Protein AF-W7YC05-F1 (afdb_monomer_lite)

Structure (mmCIF, N/CA/C/O backbone):
data_AF-W7YC05-F1
#
_entry.id   AF-W7YC05-F1
#
loop_
_atom_site.group_PDB
_atom_site.id
_atom_site.type_symbol
_atom_site.label_atom_id
_atom_site.label_alt_id
_atom_site.label_comp_id
_atom_site.label_asym_id
_atom_site.label_entity_id
_atom_site.label_seq_id
_atom_site.pdbx_PDB_ins_code
_atom_site.Cartn_x
_atom_site.Cartn_y
_atom_site.Cartn_z
_atom_site.occupancy
_atom_site.B_iso_or_equiv
_atom_site.auth_seq_id
_atom_site.auth_comp_id
_atom_site.auth_asym_id
_atom_site.auth_atom_id
_atom_site.pdbx_PDB_model_num
ATOM 1 N N . MET A 1 1 ? -1.328 -11.965 15.960 1.00 54.91 1 MET A N 1
ATOM 2 C CA . MET A 1 1 ? -1.420 -11.941 14.484 1.00 54.91 1 MET A CA 1
ATOM 3 C C . MET A 1 1 ? -2.116 -10.660 14.094 1.00 54.91 1 MET A C 1
ATOM 5 O O . MET A 1 1 ? -3.203 -10.415 14.602 1.00 54.91 1 MET A O 1
ATOM 9 N N . MET A 1 2 ? -1.488 -9.844 13.254 1.00 65.75 2 MET A N 1
ATOM 10 C CA . MET A 1 2 ? -2.122 -8.649 12.703 1.00 65.75 2 MET A CA 1
ATOM 11 C C . MET A 1 2 ? -3.157 -9.104 11.666 1.00 65.75 2 MET A C 1
ATOM 13 O O . MET A 1 2 ? -2.802 -9.811 10.725 1.00 65.75 2 MET A O 1
ATOM 17 N N . GLN A 1 3 ? -4.438 -8.798 11.882 1.00 81.69 3 GLN A N 1
ATOM 18 C CA . GLN A 1 3 ? -5.481 -9.103 10.901 1.00 81.69 3 GLN A CA 1
ATOM 19 C C . GLN A 1 3 ? -5.532 -7.970 9.880 1.00 81.69 3 GLN A C 1
ATOM 21 O O . GLN A 1 3 ? -5.865 -6.836 10.223 1.00 81.69 3 GLN A O 1
ATOM 26 N N . LEU A 1 4 ? -5.176 -8.296 8.640 1.00 87.19 4 LEU A N 1
ATOM 27 C CA . LEU A 1 4 ? -5.217 -7.389 7.502 1.00 87.19 4 LEU A CA 1
ATOM 28 C C . LEU A 1 4 ? -6.396 -7.769 6.607 1.00 87.19 4 LEU A C 1
ATOM 30 O O . LEU A 1 4 ? -6.499 -8.901 6.133 1.00 87.19 4 LEU A O 1
ATOM 34 N N . LYS A 1 5 ? -7.297 -6.818 6.376 1.00 91.31 5 LYS A N 1
ATOM 35 C CA . LYS A 1 5 ? -8.421 -6.953 5.453 1.00 91.31 5 LYS A CA 1
ATOM 36 C C . LYS A 1 5 ? -8.017 -6.368 4.109 1.00 91.31 5 LYS A C 1
ATOM 38 O O . LYS A 1 5 ? -7.694 -5.191 4.029 1.00 91.31 5 LYS A O 1
ATOM 43 N N . LYS A 1 6 ? -8.078 -7.157 3.039 1.00 91.88 6 LYS A N 1
ATOM 44 C CA . LYS A 1 6 ? -7.889 -6.640 1.678 1.00 91.88 6 LYS A CA 1
ATOM 45 C C . LYS A 1 6 ? -9.011 -5.652 1.335 1.00 91.88 6 LYS A C 1
ATOM 47 O O . LYS A 1 6 ? -10.186 -6.006 1.451 1.00 91.88 6 LYS A O 1
ATOM 52 N N . ILE A 1 7 ? -8.644 -4.443 0.916 1.00 92.44 7 ILE A N 1
ATOM 53 C CA . ILE A 1 7 ? -9.582 -3.366 0.561 1.00 92.44 7 ILE A CA 1
ATOM 54 C C . ILE A 1 7 ? -9.506 -2.960 -0.913 1.00 92.44 7 ILE A C 1
ATOM 56 O O . ILE A 1 7 ? -10.520 -2.540 -1.461 1.00 92.44 7 ILE A O 1
ATOM 60 N N . ASP A 1 8 ? -8.359 -3.140 -1.575 1.00 88.88 8 ASP A N 1
ATOM 61 C CA . ASP A 1 8 ? -8.227 -2.944 -3.022 1.00 88.88 8 ASP A CA 1
ATOM 62 C C . ASP A 1 8 ? -7.108 -3.829 -3.590 1.00 88.88 8 ASP A C 1
ATOM 64 O O . ASP A 1 8 ? -6.267 -4.365 -2.864 1.00 88.88 8 ASP A O 1
ATOM 68 N N . SER A 1 9 ? -7.101 -4.009 -4.903 1.00 88.44 9 SER A N 1
ATOM 69 C CA . SER A 1 9 ? -5.952 -4.541 -5.626 1.00 88.44 9 SER A CA 1
ATOM 70 C C . SER A 1 9 ? -5.984 -4.129 -7.083 1.00 88.44 9 SER A C 1
ATOM 72 O O . SER A 1 9 ? -7.051 -4.045 -7.696 1.00 88.44 9 SER A O 1
ATOM 74 N N . GLU A 1 10 ? -4.796 -3.993 -7.646 1.00 83.25 10 GLU A N 1
ATOM 75 C CA . GLU A 1 10 ? -4.578 -3.895 -9.077 1.00 83.25 10 GLU A CA 1
ATOM 76 C C . GLU A 1 10 ? -3.745 -5.088 -9.532 1.00 83.25 10 GLU A C 1
ATOM 78 O O . GLU A 1 10 ? -2.738 -5.443 -8.911 1.00 83.25 10 GLU A O 1
ATOM 83 N N . ASN A 1 11 ? -4.192 -5.723 -10.612 1.00 79.19 11 ASN A N 1
ATOM 84 C CA . ASN A 1 11 ? -3.605 -6.968 -11.082 1.00 79.19 11 ASN A CA 1
ATOM 85 C C . ASN A 1 11 ? -2.111 -6.759 -11.374 1.00 79.19 11 ASN A C 1
ATOM 87 O O . ASN A 1 11 ? -1.754 -5.856 -12.128 1.00 79.19 11 ASN A O 1
ATOM 91 N N . TRP A 1 12 ? -1.255 -7.598 -10.781 1.00 73.38 12 TRP A N 1
ATOM 92 C CA . TRP A 1 12 ? 0.207 -7.571 -10.959 1.00 73.38 12 TRP A CA 1
ATOM 93 C C . TRP A 1 12 ? 0.912 -6.276 -10.516 1.00 73.38 12 TRP A C 1
ATOM 95 O O . TRP A 1 12 ? 2.083 -6.092 -10.834 1.00 73.38 12 TRP A O 1
ATOM 105 N N . ARG A 1 13 ? 0.227 -5.375 -9.796 1.00 77.50 13 ARG A N 1
ATOM 106 C CA . ARG A 1 13 ? 0.795 -4.079 -9.384 1.00 77.50 13 ARG A CA 1
ATOM 107 C C . ARG A 1 13 ? 0.799 -3.872 -7.883 1.00 77.50 13 ARG A C 1
ATOM 109 O O . ARG A 1 13 ? 1.836 -3.518 -7.338 1.00 77.50 13 ARG A O 1
ATOM 116 N N . PHE A 1 14 ? -0.338 -4.073 -7.219 1.00 85.31 14 PHE A N 1
ATOM 117 C CA . PHE A 1 14 ? -0.411 -3.935 -5.766 1.00 85.31 14 PHE A CA 1
ATOM 118 C C . PHE A 1 14 ? -1.623 -4.646 -5.164 1.00 85.31 14 PHE A C 1
ATOM 120 O O . PHE A 1 14 ? -2.668 -4.796 -5.805 1.00 85.31 14 PHE A O 1
ATOM 127 N N 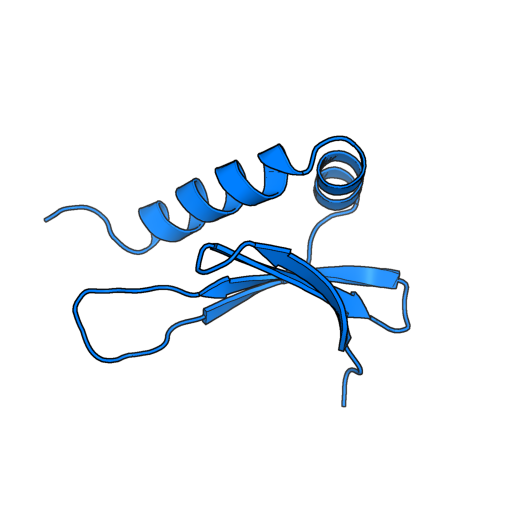. THR A 1 15 ? -1.511 -4.992 -3.885 1.00 90.00 15 THR A N 1
ATOM 128 C CA . THR A 1 15 ? -2.649 -5.302 -3.017 1.00 90.00 15 THR A CA 1
ATOM 129 C C . THR A 1 15 ? -2.670 -4.332 -1.847 1.00 90.00 15 THR A C 1
ATOM 131 O O . THR A 1 15 ? -1.665 -4.136 -1.177 1.00 90.00 15 THR A O 1
ATOM 134 N N . LEU A 1 16 ? -3.821 -3.721 -1.594 1.00 91.56 16 LEU A N 1
ATOM 135 C CA . LEU A 1 16 ? -4.012 -2.788 -0.496 1.00 91.56 16 LEU A CA 1
ATOM 136 C C . LEU A 1 16 ? -4.810 -3.458 0.622 1.00 91.56 16 LEU A C 1
ATOM 138 O O . LEU A 1 16 ? -5.867 -4.055 0.388 1.00 91.56 16 LEU A O 1
ATOM 142 N N . TYR A 1 17 ? -4.321 -3.311 1.843 1.00 93.50 17 TYR A N 1
ATOM 143 C CA . TYR A 1 17 ? -4.906 -3.853 3.0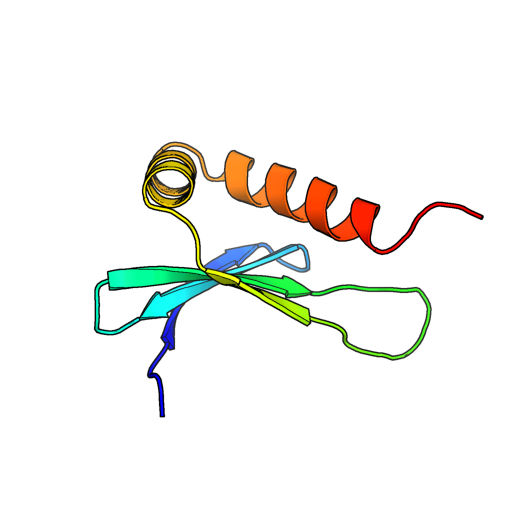54 1.00 93.50 17 TYR A CA 1
ATOM 144 C C . TYR A 1 17 ? -5.205 -2.755 4.069 1.00 93.50 17 TYR A C 1
ATOM 146 O O . TYR A 1 17 ? -4.546 -1.721 4.117 1.00 93.50 17 TYR A O 1
ATOM 154 N N . GLU A 1 18 ? -6.169 -3.030 4.934 1.00 91.50 18 GLU A N 1
ATOM 155 C CA . GLU A 1 18 ? -6.506 -2.234 6.103 1.00 91.50 18 GLU A CA 1
ATOM 156 C C . GLU A 1 18 ? -6.402 -3.109 7.354 1.00 91.50 18 GLU A C 1
ATOM 158 O O . GLU A 1 18 ? -6.906 -4.234 7.390 1.00 91.50 18 GLU A O 1
ATOM 163 N N . SER A 1 19 ? -5.724 -2.606 8.379 1.00 90.19 19 SER A N 1
ATOM 164 C CA . SER A 1 19 ? -5.658 -3.255 9.690 1.00 90.19 19 SER A CA 1
ATOM 165 C C . SER A 1 19 ? -6.881 -2.934 10.549 1.00 90.19 19 SER A C 1
ATOM 167 O O . SER A 1 19 ? -7.602 -1.969 10.301 1.00 90.19 19 SER A O 1
ATOM 169 N N . ALA A 1 20 ? -7.079 -3.701 11.623 1.00 87.75 20 ALA A N 1
ATOM 170 C CA . ALA A 1 20 ? -8.116 -3.422 12.620 1.00 87.75 20 ALA A CA 1
ATOM 171 C C . ALA A 1 20 ? -7.983 -2.034 13.289 1.00 87.75 20 ALA A C 1
ATOM 173 O O . ALA A 1 20 ? -8.969 -1.509 13.797 1.00 87.75 20 ALA A O 1
ATOM 174 N N . GLU A 1 21 ? -6.785 -1.442 13.269 1.00 87.00 21 GLU A N 1
ATOM 175 C CA . GLU A 1 21 ? -6.489 -0.110 13.815 1.00 87.00 21 GLU A CA 1
ATOM 176 C C . GLU A 1 21 ? -6.715 1.015 12.787 1.00 87.00 21 GLU A C 1
ATOM 178 O O . GLU A 1 21 ? -6.602 2.193 13.113 1.00 87.00 21 GLU A O 1
ATOM 183 N N . GLY A 1 22 ? -7.068 0.671 11.543 1.00 85.69 22 GLY A N 1
ATOM 184 C CA . GLY A 1 22 ? -7.307 1.629 10.462 1.00 85.69 22 GLY 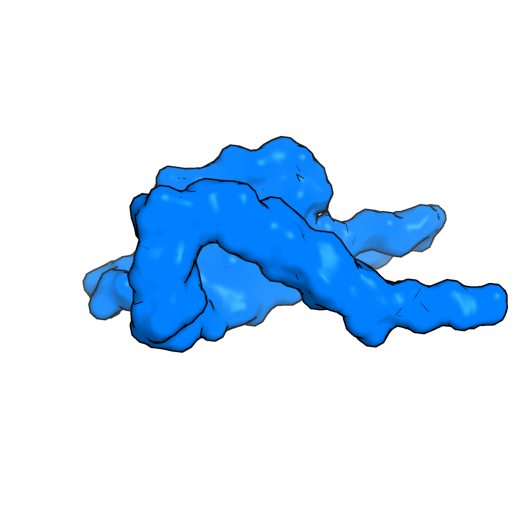A CA 1
ATOM 185 C C . GLY A 1 22 ? -6.050 2.044 9.693 1.00 85.69 22 GLY A C 1
ATOM 186 O O . GLY A 1 22 ? -6.147 2.872 8.781 1.00 85.69 22 GLY A O 1
ATOM 187 N N . ASN A 1 23 ? -4.885 1.469 10.002 1.00 88.56 23 ASN A N 1
ATOM 188 C CA . ASN A 1 23 ? -3.662 1.677 9.220 1.00 88.56 23 ASN A CA 1
ATOM 189 C C . ASN A 1 23 ? -3.776 0.959 7.876 1.00 88.56 23 ASN A C 1
ATOM 191 O O . ASN A 1 23 ? -4.349 -0.137 7.804 1.00 88.56 23 ASN A O 1
ATOM 195 N N . TRP A 1 24 ? -3.253 1.586 6.825 1.00 90.44 24 TRP A N 1
ATOM 196 C CA . TRP A 1 24 ? -3.292 1.061 5.464 1.00 90.44 24 TRP A CA 1
ATOM 197 C C . TRP A 1 24 ? -1.931 0.493 5.087 1.00 90.44 24 TRP A C 1
ATOM 199 O O . TRP A 1 24 ? -0.911 1.137 5.306 1.00 90.44 24 TRP A O 1
ATOM 209 N N . PHE A 1 25 ? -1.926 -0.695 4.493 1.00 88.19 25 PHE A N 1
ATOM 210 C CA . PHE A 1 25 ? -0.714 -1.373 4.053 1.00 88.19 25 PHE A CA 1
ATOM 211 C C . PHE A 1 25 ? -0.806 -1.673 2.569 1.00 88.19 25 PHE A C 1
ATOM 213 O O . PHE A 1 25 ? -1.800 -2.239 2.119 1.00 88.19 25 PHE A O 1
ATOM 220 N N . ALA A 1 26 ? 0.222 -1.323 1.811 1.00 88.25 26 ALA A N 1
ATOM 221 C CA . ALA A 1 26 ? 0.314 -1.633 0.396 1.00 88.25 26 ALA A CA 1
ATOM 222 C C . ALA A 1 26 ? 1.398 -2.689 0.174 1.00 88.25 26 ALA A C 1
ATOM 224 O O . ALA A 1 26 ? 2.548 -2.511 0.567 1.00 88.25 26 ALA A O 1
ATOM 225 N N . ASP A 1 27 ? 1.000 -3.800 -0.426 1.00 86.44 27 ASP A N 1
ATOM 226 C CA . ASP A 1 27 ? 1.866 -4.892 -0.841 1.00 86.44 27 ASP A CA 1
ATOM 227 C C . ASP A 1 27 ? 2.130 -4.777 -2.333 1.00 86.44 27 ASP A C 1
ATOM 229 O O . ASP A 1 27 ? 1.194 -4.783 -3.140 1.00 86.44 27 ASP A O 1
ATOM 233 N N . PHE A 1 28 ? 3.399 -4.657 -2.693 1.00 84.19 28 PHE A N 1
ATOM 234 C CA . PHE A 1 28 ? 3.836 -4.527 -4.0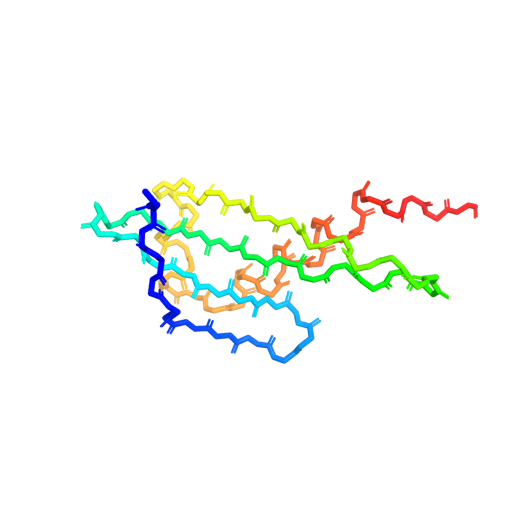73 1.00 84.19 28 PHE A CA 1
ATOM 235 C C . PHE A 1 28 ? 4.558 -5.813 -4.477 1.00 84.19 28 PHE A C 1
ATOM 237 O O . PHE A 1 28 ? 5.679 -6.039 -4.011 1.00 84.19 28 PHE A O 1
ATOM 244 N N . PRO A 1 29 ? 3.941 -6.678 -5.306 1.00 74.25 29 PRO A N 1
ATOM 245 C CA . PRO A 1 29 ? 4.612 -7.864 -5.812 1.00 74.25 29 PRO A CA 1
ATOM 246 C C . PRO A 1 29 ? 5.771 -7.447 -6.723 1.00 74.25 29 PRO A C 1
ATOM 248 O O . PRO A 1 29 ? 5.575 -6.769 -7.733 1.00 74.25 29 PRO A O 1
ATOM 251 N N . TYR A 1 30 ? 6.988 -7.854 -6.374 1.00 66.69 30 TYR A N 1
ATOM 252 C CA . TYR A 1 30 ? 8.146 -7.724 -7.250 1.00 66.69 30 TYR A CA 1
ATOM 253 C C . TYR A 1 30 ? 8.182 -8.916 -8.205 1.00 66.69 30 TYR A C 1
ATOM 255 O O . TYR A 1 30 ? 8.169 -10.066 -7.771 1.00 66.69 30 TYR A O 1
ATOM 263 N N . SER A 1 31 ? 8.269 -8.651 -9.507 1.00 57.91 31 SER A N 1
ATOM 264 C CA . SER A 1 31 ? 8.524 -9.686 -10.510 1.00 57.91 31 SER A CA 1
ATOM 265 C C . SER A 1 31 ? 9.894 -9.446 -11.143 1.00 57.91 31 SER A C 1
ATOM 267 O O . SER A 1 31 ? 9.963 -8.879 -12.237 1.00 57.91 31 SER A O 1
ATOM 269 N N . PRO A 1 32 ? 11.004 -9.877 -10.517 1.00 53.16 32 PRO A N 1
ATOM 270 C CA . PRO A 1 32 ? 12.221 -10.053 -11.286 1.00 53.16 32 PRO A CA 1
ATOM 271 C C . PRO A 1 32 ? 11.970 -11.207 -12.268 1.00 53.16 32 PRO A C 1
ATOM 273 O O . PRO A 1 32 ? 11.186 -12.112 -11.994 1.00 53.16 32 PRO A O 1
ATOM 276 N N . GLN A 1 33 ? 12.670 -11.252 -13.399 1.00 51.50 33 GLN A N 1
ATOM 277 C CA . GLN A 1 33 ? 12.683 -12.422 -14.299 1.00 51.50 33 GLN A CA 1
ATOM 278 C C . GLN A 1 33 ? 13.227 -13.717 -13.637 1.00 51.50 33 GLN A C 1
ATOM 280 O O . GLN A 1 33 ? 13.479 -14.710 -14.315 1.00 51.50 33 GLN A O 1
ATOM 285 N N . SER A 1 34 ? 13.397 -13.722 -12.315 1.00 45.16 34 SER A N 1
ATOM 286 C CA . SER A 1 34 ? 13.911 -14.809 -11.496 1.00 45.16 34 SER A CA 1
ATOM 287 C C . SER A 1 34 ? 12.882 -15.177 -10.430 1.00 45.16 34 SER A C 1
ATOM 289 O O . SER A 1 34 ? 12.222 -14.318 -9.863 1.00 45.16 34 SER A O 1
ATOM 291 N N . PHE A 1 35 ? 12.770 -16.472 -10.157 1.00 49.81 35 PHE A N 1
ATOM 292 C CA . PHE A 1 35 ? 11.734 -17.171 -9.385 1.00 49.81 35 PHE A CA 1
ATOM 293 C C . PHE A 1 35 ? 11.643 -16.835 -7.876 1.00 49.81 35 PHE A C 1
ATOM 295 O O . PHE A 1 35 ? 11.317 -17.710 -7.075 1.00 49.81 35 PHE A O 1
ATOM 302 N N . ILE A 1 36 ? 11.951 -15.607 -7.455 1.00 50.56 36 ILE A N 1
ATOM 303 C CA . ILE A 1 36 ? 11.852 -15.178 -6.058 1.00 50.56 36 ILE A CA 1
ATOM 304 C C . ILE A 1 36 ? 10.742 -14.133 -5.954 1.00 50.56 36 ILE A C 1
ATOM 306 O O . ILE A 1 36 ? 10.900 -13.002 -6.411 1.00 50.56 36 ILE A O 1
ATOM 310 N N . ASP A 1 37 ? 9.623 -14.541 -5.356 1.00 52.41 37 ASP A N 1
ATOM 311 C CA . ASP A 1 37 ? 8.489 -13.682 -5.017 1.00 52.41 37 ASP A CA 1
ATOM 312 C C . ASP A 1 37 ? 8.900 -12.770 -3.849 1.00 52.41 37 ASP A C 1
ATOM 314 O O . ASP A 1 37 ? 8.845 -13.155 -2.679 1.00 52.41 37 ASP A O 1
ATOM 318 N N . LEU A 1 38 ? 9.452 -11.599 -4.174 1.00 62.06 38 LEU A N 1
ATOM 319 C CA . LEU A 1 38 ? 9.852 -10.594 -3.188 1.00 62.06 38 LEU A CA 1
ATOM 320 C C . LEU A 1 38 ? 8.757 -9.534 -3.104 1.00 62.06 38 LEU A C 1
ATOM 322 O O . LEU A 1 38 ? 8.897 -8.446 -3.647 1.00 62.06 38 LEU A O 1
ATOM 326 N N . SER A 1 39 ? 7.644 -9.831 -2.446 1.00 65.75 39 SER A N 1
ATOM 327 C CA . SER A 1 39 ? 6.656 -8.787 -2.184 1.00 65.75 39 SER A CA 1
ATOM 328 C C . SER A 1 39 ? 7.138 -7.877 -1.045 1.00 65.75 39 SER A C 1
ATOM 330 O O . SER A 1 39 ? 7.741 -8.335 -0.067 1.00 65.75 39 SER A O 1
ATOM 332 N N . ILE A 1 40 ? 6.937 -6.566 -1.188 1.00 76.44 40 ILE A N 1
ATOM 333 C CA . ILE A 1 40 ? 7.220 -5.599 -0.122 1.00 76.44 40 ILE A CA 1
ATOM 334 C C . ILE A 1 40 ? 5.895 -5.084 0.411 1.00 76.44 40 ILE A C 1
ATOM 336 O O . ILE A 1 40 ? 5.140 -4.440 -0.315 1.00 76.44 40 ILE A O 1
ATOM 340 N N . LEU A 1 41 ? 5.674 -5.309 1.705 1.00 82.12 41 LEU A N 1
ATOM 341 C CA . LEU A 1 41 ? 4.573 -4.725 2.456 1.00 82.12 41 LEU A CA 1
ATOM 342 C C . LEU A 1 41 ? 5.031 -3.414 3.105 1.00 82.12 41 LEU A C 1
ATOM 344 O O . LEU A 1 41 ? 5.897 -3.419 3.980 1.00 82.12 41 LEU A O 1
ATOM 348 N N . LEU A 1 42 ? 4.432 -2.301 2.692 1.00 84.06 42 LEU A N 1
ATOM 349 C CA . LEU A 1 42 ? 4.687 -0.966 3.230 1.00 84.06 42 LEU A CA 1
ATOM 350 C C . LEU A 1 42 ? 3.471 -0.471 4.005 1.00 84.06 42 LEU A C 1
ATOM 352 O O . LEU A 1 42 ? 2.347 -0.548 3.513 1.00 84.06 42 LEU A O 1
ATOM 356 N N . GLU A 1 43 ? 3.692 0.069 5.198 1.00 88.12 43 GLU A N 1
ATOM 357 C CA . GLU A 1 43 ? 2.680 0.855 5.903 1.00 88.12 43 GLU A CA 1
ATOM 358 C C . GLU A 1 43 ? 2.614 2.254 5.287 1.00 88.12 43 GLU A C 1
ATOM 360 O O . GLU A 1 43 ? 3.634 2.934 5.175 1.00 88.12 43 GLU A O 1
ATOM 365 N N . LEU A 1 44 ? 1.422 2.675 4.866 1.00 86.50 44 LEU A N 1
ATOM 366 C CA . LEU A 1 44 ? 1.200 4.008 4.323 1.00 86.50 44 LEU A CA 1
ATOM 367 C C . LEU A 1 44 ? 1.100 5.019 5.461 1.00 86.50 44 LEU A C 1
ATOM 369 O O . LEU A 1 44 ? 0.319 4.848 6.398 1.00 86.50 44 LEU A O 1
ATOM 373 N N . THR A 1 45 ? 1.820 6.126 5.326 1.00 90.12 45 THR A N 1
ATOM 374 C CA . THR A 1 45 ? 1.629 7.301 6.179 1.00 90.12 45 THR A CA 1
ATOM 375 C C . THR A 1 45 ? 0.244 7.918 5.963 1.00 90.12 45 THR A C 1
ATOM 377 O O . THR A 1 45 ? -0.390 7.723 4.923 1.00 90.12 45 THR A O 1
ATOM 380 N N . ASP A 1 46 ? -0.217 8.748 6.902 1.00 88.88 46 ASP A N 1
ATOM 381 C CA . ASP A 1 46 ? -1.514 9.435 6.789 1.00 88.88 46 ASP A CA 1
ATOM 382 C C . ASP A 1 46 ? -1.659 10.243 5.489 1.00 88.88 46 ASP A C 1
ATOM 384 O O . ASP A 1 46 ? -2.735 10.284 4.887 1.00 88.88 46 ASP A O 1
ATOM 388 N N . ASN A 1 47 ? -0.570 10.861 5.020 1.00 88.12 47 ASN A N 1
ATOM 389 C CA . ASN A 1 47 ? -0.567 11.626 3.775 1.00 88.12 47 ASN A CA 1
ATOM 390 C C . ASN A 1 47 ? -0.689 10.715 2.542 1.00 88.12 47 ASN A C 1
ATOM 392 O O . ASN A 1 47 ? -1.459 11.006 1.627 1.00 88.12 47 ASN A O 1
ATOM 396 N N . GLU A 1 48 ? 0.032 9.593 2.515 1.00 87.62 48 GLU A N 1
ATOM 397 C CA . GLU A 1 48 ? -0.044 8.607 1.428 1.00 87.62 48 GLU A CA 1
ATOM 398 C C . GLU A 1 48 ? -1.413 7.929 1.393 1.00 87.62 48 GLU A C 1
ATOM 400 O O . GLU A 1 48 ? -2.005 7.797 0.324 1.00 87.62 48 GLU A O 1
ATOM 405 N N . LYS A 1 49 ? -1.971 7.597 2.561 1.00 88.06 49 LYS A N 1
ATOM 406 C CA . LYS A 1 49 ? -3.347 7.114 2.706 1.00 88.06 49 LYS A CA 1
ATOM 407 C C . LYS A 1 49 ? -4.351 8.124 2.150 1.00 88.06 49 LYS A C 1
ATOM 409 O O . LYS A 1 49 ? -5.209 7.754 1.351 1.00 88.06 49 LYS A O 1
ATOM 414 N N . ALA A 1 50 ? -4.234 9.401 2.516 1.00 90.06 50 ALA A N 1
ATOM 415 C CA . ALA A 1 50 ? -5.121 10.447 2.008 1.00 90.06 50 ALA A CA 1
ATOM 416 C C . ALA A 1 50 ? -5.015 10.619 0.481 1.00 90.06 50 ALA A C 1
ATOM 418 O O . ALA A 1 50 ? -6.024 10.862 -0.184 1.00 90.06 50 ALA A O 1
ATOM 419 N N . ASN A 1 51 ? -3.816 10.474 -0.090 1.00 87.81 51 ASN A N 1
ATOM 420 C CA . ASN A 1 51 ? -3.611 10.522 -1.538 1.00 87.81 51 ASN A CA 1
ATOM 421 C C . ASN A 1 51 ? -4.179 9.284 -2.241 1.00 87.81 51 ASN A C 1
ATOM 423 O O . ASN A 1 51 ? -4.888 9.435 -3.236 1.00 87.81 51 ASN A O 1
ATOM 427 N N . ALA A 1 52 ? -3.961 8.088 -1.690 1.00 86.62 52 ALA A N 1
ATOM 428 C CA . ALA A 1 52 ? -4.517 6.834 -2.194 1.00 86.62 52 ALA A CA 1
ATOM 429 C C . ALA A 1 52 ? -6.055 6.842 -2.202 1.00 86.62 52 ALA A C 1
ATOM 431 O O . ALA A 1 52 ? -6.673 6.380 -3.158 1.00 86.62 52 ALA A O 1
ATOM 432 N N . GLN A 1 53 ? -6.678 7.425 -1.173 1.00 85.25 53 GLN A N 1
ATOM 433 C CA . GLN A 1 53 ? -8.133 7.587 -1.094 1.00 85.25 53 GLN A CA 1
ATOM 434 C C . GLN A 1 53 ? -8.692 8.548 -2.149 1.00 85.25 53 GLN A C 1
ATOM 436 O O . GLN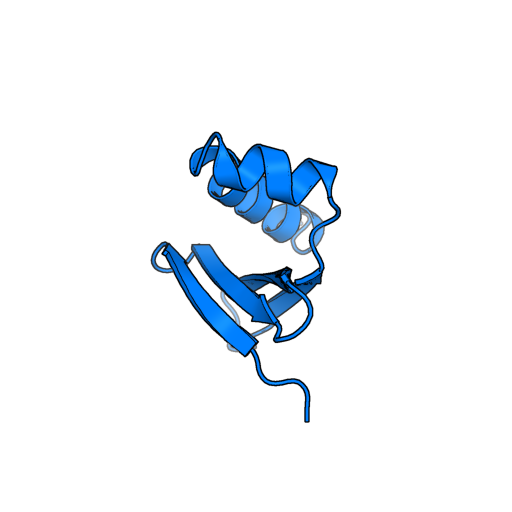 A 1 53 ? -9.797 8.342 -2.647 1.00 85.25 53 GLN A O 1
ATOM 441 N N . LYS A 1 54 ? -7.953 9.612 -2.484 1.00 88.38 54 LYS A N 1
ATOM 442 C CA . LYS A 1 54 ? -8.375 10.609 -3.481 1.00 88.38 54 LYS A CA 1
ATOM 443 C C . LYS A 1 54 ? -8.128 10.145 -4.910 1.00 88.38 54 LYS A C 1
ATOM 445 O O . LYS A 1 54 ? -8.890 10.501 -5.804 1.00 88.38 54 LYS A O 1
ATOM 450 N N . ASN A 1 55 ? -7.041 9.412 -5.133 1.00 83.81 55 ASN A N 1
ATOM 451 C CA . ASN A 1 55 ? -6.592 9.040 -6.461 1.00 83.81 55 ASN A CA 1
ATOM 452 C C . ASN A 1 55 ? -5.919 7.663 -6.455 1.00 83.81 55 ASN A C 1
ATOM 454 O O . ASN A 1 55 ? -4.760 7.533 -6.073 1.00 83.81 55 ASN A O 1
ATOM 458 N N . ARG A 1 56 ? -6.612 6.649 -6.984 1.00 82.88 56 ARG A N 1
ATOM 459 C CA . ARG A 1 56 ? -6.063 5.294 -7.174 1.00 82.88 56 ARG A CA 1
ATOM 460 C C . ARG A 1 56 ? -4.771 5.286 -8.003 1.00 82.88 56 ARG A C 1
ATOM 462 O O . ARG A 1 56 ? -3.918 4.435 -7.766 1.00 82.88 56 ARG A O 1
ATOM 469 N N . GLN A 1 57 ? -4.592 6.241 -8.924 1.00 84.06 57 GLN A N 1
ATOM 470 C CA . GLN A 1 57 ? -3.374 6.360 -9.734 1.00 84.06 57 GLN A CA 1
ATOM 471 C C . GLN A 1 57 ? -2.124 6.575 -8.871 1.00 84.06 57 GLN A C 1
ATOM 473 O O . GLN A 1 57 ? -1.060 6.093 -9.235 1.00 84.06 57 GLN A O 1
ATOM 478 N N . PHE A 1 58 ? -2.261 7.182 -7.685 1.00 87.44 58 PHE A N 1
ATOM 479 C CA . PHE A 1 58 ? -1.157 7.309 -6.735 1.00 87.44 58 PHE A CA 1
ATOM 480 C C . PHE A 1 58 ? -0.543 5.946 -6.388 1.00 87.44 58 PHE A C 1
ATOM 482 O O . PHE A 1 58 ? 0.671 5.813 -6.425 1.00 87.44 58 PHE A O 1
ATOM 489 N N . LEU A 1 59 ? -1.356 4.919 -6.106 1.00 84.19 59 LEU A N 1
ATOM 490 C CA . LEU A 1 59 ? -0.857 3.580 -5.759 1.00 84.19 59 LEU A CA 1
ATOM 491 C C . LEU A 1 59 ? -0.182 2.885 -6.947 1.00 84.19 59 LEU A C 1
ATOM 493 O O . LEU A 1 59 ? 0.759 2.117 -6.759 1.00 84.19 59 LEU A O 1
ATOM 497 N N . ILE A 1 60 ? -0.640 3.175 -8.166 1.00 82.44 60 ILE A N 1
ATOM 498 C CA . ILE A 1 60 ? -0.017 2.684 -9.397 1.00 82.44 60 ILE A CA 1
ATOM 499 C C . ILE A 1 60 ? 1.364 3.325 -9.558 1.00 82.44 60 ILE A C 1
ATOM 501 O O . ILE A 1 60 ? 2.354 2.605 -9.664 1.00 82.44 60 ILE A O 1
ATOM 505 N N . ASP A 1 61 ? 1.452 4.651 -9.492 1.00 83.88 61 ASP A N 1
ATOM 506 C CA . ASP A 1 61 ? 2.717 5.377 -9.637 1.00 83.88 61 ASP A CA 1
ATOM 507 C C . ASP A 1 61 ? 3.697 5.001 -8.509 1.00 83.88 61 ASP A C 1
ATOM 509 O O . ASP A 1 61 ? 4.893 4.804 -8.731 1.00 83.88 61 ASP A O 1
ATOM 513 N N . PHE A 1 62 ? 3.178 4.819 -7.292 1.00 82.31 62 PHE A N 1
ATOM 514 C CA .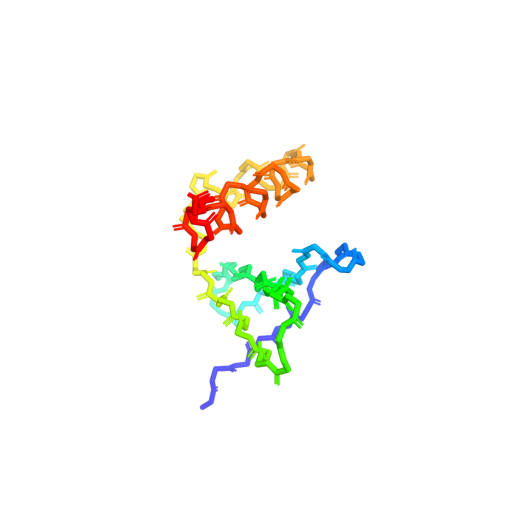 PHE A 1 62 ? 3.950 4.383 -6.131 1.00 82.31 62 PHE A CA 1
ATOM 515 C C . PHE A 1 62 ? 4.489 2.958 -6.306 1.00 82.31 62 PHE A C 1
ATOM 517 O O . PHE A 1 62 ? 5.642 2.700 -5.953 1.00 82.31 62 PHE A O 1
ATOM 524 N N . SER A 1 63 ? 3.711 2.049 -6.909 1.00 78.31 63 SER A N 1
ATOM 525 C CA . SER A 1 63 ? 4.189 0.703 -7.253 1.00 78.31 63 SER A CA 1
ATOM 526 C C . SER A 1 63 ? 5.352 0.750 -8.248 1.00 78.31 63 SER A C 1
ATOM 528 O O . SER A 1 63 ? 6.341 0.040 -8.076 1.00 78.31 63 SER A O 1
ATOM 530 N N . GLU A 1 64 ? 5.304 1.639 -9.244 1.00 78.50 64 GLU A N 1
ATOM 531 C CA . GLU A 1 64 ? 6.368 1.783 -10.244 1.00 78.50 64 GLU A CA 1
ATOM 532 C C . GLU A 1 64 ? 7.661 2.360 -9.655 1.00 78.50 64 GLU A C 1
ATOM 534 O O . GLU A 1 64 ? 8.754 1.934 -10.024 1.00 78.50 64 GLU A O 1
ATOM 539 N N . ILE A 1 65 ? 7.565 3.318 -8.728 1.00 75.12 65 ILE A N 1
ATOM 540 C CA . ILE A 1 65 ? 8.743 3.888 -8.054 1.00 75.12 65 ILE A CA 1
ATOM 541 C C . ILE A 1 65 ? 9.412 2.828 -7.179 1.00 75.12 65 ILE A C 1
ATOM 543 O O . ILE A 1 65 ? 10.620 2.612 -7.280 1.00 75.12 65 ILE A O 1
ATOM 547 N N . ASN A 1 66 ? 8.630 2.145 -6.342 1.00 67.25 66 ASN A N 1
ATOM 548 C CA . ASN A 1 66 ? 9.179 1.175 -5.401 1.00 67.25 66 ASN A CA 1
ATOM 549 C C . ASN A 1 66 ? 9.731 -0.063 -6.117 1.00 67.25 66 ASN A C 1
ATOM 551 O O . ASN A 1 66 ? 10.772 -0.565 -5.715 1.00 67.25 66 ASN A O 1
ATOM 555 N N . THR A 1 67 ? 9.132 -0.499 -7.229 1.00 62.00 67 THR A N 1
ATOM 556 C CA . THR A 1 67 ? 9.701 -1.583 -8.054 1.00 62.00 67 THR A CA 1
ATOM 557 C C . THR A 1 67 ? 11.004 -1.180 -8.759 1.00 62.00 67 THR A C 1
ATOM 559 O O . THR A 1 67 ? 11.904 -2.012 -8.877 1.00 62.00 67 THR A O 1
ATOM 562 N N . LYS A 1 68 ? 11.165 0.089 -9.168 1.00 58.09 68 LYS A N 1
ATOM 563 C CA . LYS A 1 68 ? 12.397 0.599 -9.809 1.00 58.09 68 LYS A CA 1
ATOM 564 C C . LYS A 1 68 ? 13.574 0.778 -8.848 1.00 58.09 68 LYS A C 1
ATOM 566 O O . LYS A 1 68 ? 14.710 0.555 -9.249 1.00 58.09 68 LYS A O 1
ATOM 571 N N . ILE A 1 69 ? 13.334 1.146 -7.587 1.00 55.22 69 ILE A N 1
ATOM 572 C CA . ILE A 1 69 ? 14.409 1.318 -6.585 1.00 55.22 69 ILE A CA 1
ATOM 573 C C . ILE A 1 69 ? 15.131 -0.014 -6.292 1.00 55.22 69 ILE A C 1
ATOM 575 O O . ILE A 1 69 ? 16.307 -0.017 -5.935 1.00 55.22 69 ILE A O 1
ATOM 579 N N . ILE A 1 70 ? 14.449 -1.147 -6.481 1.00 50.53 70 ILE A N 1
ATOM 580 C CA . ILE A 1 70 ? 14.961 -2.493 -6.168 1.00 50.53 70 ILE A CA 1
ATOM 581 C C . ILE A 1 70 ? 15.636 -3.146 -7.386 1.00 50.53 70 ILE A C 1
ATOM 583 O O . ILE A 1 70 ? 16.421 -4.080 -7.233 1.00 50.53 70 ILE A O 1
ATOM 587 N N . SER A 1 71 ? 15.379 -2.630 -8.591 1.00 50.91 71 SER A N 1
ATOM 588 C CA . SER A 1 71 ? 16.011 -3.079 -9.831 1.00 50.91 71 SER A CA 1
ATOM 589 C C . SER A 1 71 ? 16.706 -1.903 -10.521 1.00 50.91 71 SER A C 1
ATOM 591 O O . SER A 1 71 ? 16.214 -1.430 -11.548 1.00 50.91 71 SER A O 1
ATOM 593 N N . PRO A 1 72 ? 17.838 -1.402 -9.983 1.00 46.69 72 PRO A N 1
ATOM 594 C CA . PRO A 1 72 ? 18.687 -0.517 -10.761 1.00 46.69 72 PRO A CA 1
ATOM 595 C C . PRO A 1 72 ? 19.125 -1.307 -11.996 1.00 46.69 72 PRO A C 1
ATOM 597 O O . PRO A 1 72 ? 19.680 -2.401 -11.880 1.00 46.69 72 PRO A O 1
ATOM 600 N N . GLU A 1 73 ? 18.774 -0.804 -13.174 1.00 50.22 73 GLU A N 1
ATOM 601 C CA . GLU A 1 73 ? 19.223 -1.371 -14.441 1.00 50.22 73 GLU A CA 1
ATOM 602 C C . GLU A 1 73 ? 20.755 -1.540 -14.394 1.00 50.22 73 GLU A C 1
ATOM 604 O O . GLU A 1 73 ? 21.464 -0.629 -13.956 1.00 50.22 73 GLU A O 1
ATOM 609 N N . HIS A 1 74 ? 21.234 -2.738 -14.753 1.00 43.62 74 HIS A N 1
ATOM 610 C CA . HIS A 1 74 ? 22.661 -3.035 -14.922 1.00 43.62 74 HIS A CA 1
ATOM 611 C C . HIS A 1 74 ? 23.233 -2.272 -16.118 1.00 43.62 74 HIS A C 1
ATOM 613 O O . HIS A 1 74 ? 22.542 -2.235 -17.163 1.00 43.62 74 HIS A O 1
#

Organism: NCBI:txid869213

pLDDT: mean 77.02, std 14.78, range [43.62, 93.5]

Sequence (74 aa):
MMQLKKIDSENWRFTLYESAEGNWFADFPYSPQSFIDLSILLELTDNEKANAQKNRQFLIDFSEINTKIISPEH

Foldseek 3Di:
DWDWAFDDDDPQQWTWTATPVGWIWIWGFADDVDDDGDIDIDTDDPVLVVVCVVDVVSSRVVSVVVNCVVCPDD

Secondary structure (DSSP, 8-state):
---EEEEEEETTTEEEEEETTS-EEEEE----SSS----EEEEPPHHHHHHHHH-THHHHHHHHHHHHHH----

Radius of gyration: 12.74 Å; chains: 1; bounding box: 32×29×29 Å